Protein AF-U5NJ72-F1 (afdb_monomer)

Foldseek 3Di:
DDFEEDDDDPVVVVCVVPPPVVCCCVVVVVDDDPPCCCVVPVPVVVVVVVVVVRYDYPVVVVCVVPVPDD

Radius of gyration: 15.47 Å; Cα contacts (8 Å, |Δi|>4): 38; chains: 1; bounding box: 32×36×31 Å

Secondary structure (DSSP, 8-state):
---EEE---HHHHHHHHH-HHHHHHHHSS-PPPTTTHHHH-HHHHHHHHHHHHHEEEHHHHHHHHH----

pLDDT: mean 84.58, std 8.2, range [46.94, 93.56]

Structure (mmCIF, N/CA/C/O backbone):
data_AF-U5NJ72-F1
#
_entry.id   AF-U5NJ72-F1
#
loop_
_atom_site.group_PDB
_atom_site.id
_atom_site.type_symbol
_atom_site.label_atom_id
_atom_site.label_alt_id
_atom_site.label_comp_id
_atom_site.label_asym_id
_atom_site.label_entity_id
_atom_site.label_seq_id
_atom_site.pdbx_PDB_ins_code
_atom_site.Cartn_x
_atom_site.Cartn_y
_atom_site.Cartn_z
_atom_site.occupancy
_atom_site.B_iso_or_equiv
_atom_site.auth_seq_id
_atom_site.auth_comp_id
_atom_site.auth_asym_id
_atom_site.auth_atom_id
_atom_site.pdbx_PDB_model_num
ATOM 1 N N . MET A 1 1 ? -6.241 -12.650 11.057 1.00 74.19 1 MET A N 1
ATOM 2 C CA . MET A 1 1 ? -6.784 -11.365 10.556 1.00 74.19 1 MET A CA 1
ATOM 3 C C . MET A 1 1 ? -6.916 -10.423 11.739 1.00 74.19 1 MET A C 1
ATOM 5 O O . MET A 1 1 ? -7.291 -10.895 12.801 1.00 74.19 1 MET A O 1
ATOM 9 N N . LYS A 1 2 ? -6.589 -9.137 11.587 1.00 68.81 2 LYS A N 1
ATOM 10 C CA . LYS A 1 2 ? -6.984 -8.106 12.560 1.00 68.81 2 LYS A CA 1
ATOM 11 C C . LYS A 1 2 ? -8.304 -7.506 12.082 1.00 68.81 2 LYS A C 1
ATOM 13 O O . LYS A 1 2 ? -8.422 -7.244 10.887 1.00 68.81 2 LYS A O 1
ATOM 18 N N . PHE A 1 3 ? -9.261 -7.333 12.983 1.00 79.25 3 PHE A N 1
ATOM 19 C CA . PHE A 1 3 ? -10.549 -6.691 12.717 1.00 79.25 3 PHE A CA 1
ATOM 20 C C . PHE A 1 3 ? -10.496 -5.244 13.227 1.00 79.25 3 PHE A C 1
ATOM 22 O O . PHE A 1 3 ? -9.877 -4.992 14.259 1.00 79.25 3 PHE A O 1
ATOM 29 N N . GLY A 1 4 ? -11.093 -4.296 12.499 1.00 85.00 4 GLY A N 1
ATOM 30 C CA . GLY A 1 4 ? -11.134 -2.884 12.907 1.00 85.00 4 GLY A CA 1
ATOM 31 C C . GLY A 1 4 ? -10.045 -1.993 12.292 1.00 85.00 4 GLY A C 1
ATOM 32 O O . GLY A 1 4 ? -9.800 -2.049 11.083 1.00 85.00 4 GLY A O 1
ATOM 33 N N . PHE A 1 5 ? -9.435 -1.122 13.106 1.00 85.75 5 PHE A N 1
ATOM 34 C CA . PHE A 1 5 ? -8.590 -0.024 12.625 1.00 85.75 5 PHE A CA 1
ATOM 35 C C . PHE A 1 5 ? -7.245 -0.501 12.058 1.00 85.75 5 PHE A C 1
ATOM 37 O O . PHE A 1 5 ? -6.444 -1.161 12.726 1.00 85.75 5 PHE A O 1
ATOM 44 N N . ARG A 1 6 ? -6.959 -0.118 10.812 1.00 87.38 6 ARG A N 1
ATOM 45 C CA . ARG A 1 6 ? -5.657 -0.343 10.179 1.00 87.38 6 ARG A CA 1
ATOM 46 C C . ARG A 1 6 ? -4.646 0.643 10.735 1.00 87.38 6 ARG A C 1
ATOM 48 O O . ARG A 1 6 ? -4.839 1.845 10.606 1.00 87.38 6 ARG A O 1
ATOM 55 N N . THR A 1 7 ? -3.522 0.138 11.236 1.00 84.62 7 THR A N 1
ATOM 56 C CA . THR A 1 7 ? -2.399 0.975 11.670 1.00 84.62 7 THR A CA 1
ATOM 57 C C . THR A 1 7 ? -1.875 1.818 10.497 1.00 84.62 7 THR A C 1
ATOM 59 O O . THR A 1 7 ? -1.300 1.256 9.553 1.00 84.62 7 THR A O 1
ATOM 62 N N . PRO A 1 8 ? -2.047 3.151 10.514 1.00 86.44 8 PRO A N 1
ATOM 63 C CA . PRO A 1 8 ? -1.498 4.006 9.477 1.00 86.44 8 PRO A CA 1
ATOM 64 C C . PRO A 1 8 ? 0.020 4.110 9.641 1.00 86.44 8 PRO A C 1
ATOM 66 O O . PRO A 1 8 ? 0.544 4.144 10.750 1.00 86.44 8 PRO A O 1
ATOM 69 N N . SER A 1 9 ? 0.754 4.154 8.529 1.00 87.12 9 SER A N 1
ATOM 70 C CA . SER A 1 9 ? 2.197 4.422 8.559 1.00 87.12 9 SER A CA 1
ATOM 71 C C . SER A 1 9 ? 2.640 5.194 7.317 1.00 87.12 9 SER A C 1
ATOM 73 O O . SER A 1 9 ? 2.604 4.684 6.195 1.00 87.12 9 SER A O 1
ATOM 75 N N . LEU A 1 10 ? 3.078 6.440 7.521 1.00 86.00 10 LEU A N 1
ATOM 76 C CA . LEU A 1 10 ? 3.482 7.346 6.439 1.00 86.00 10 LEU A CA 1
ATOM 77 C C . LEU A 1 10 ? 4.719 6.830 5.698 1.00 86.00 10 LEU A C 1
ATOM 79 O O . LEU A 1 10 ? 4.718 6.763 4.471 1.00 86.00 10 LEU A O 1
ATOM 83 N N . LYS A 1 11 ? 5.721 6.342 6.442 1.00 92.62 11 LYS A N 1
ATOM 84 C CA . LYS A 1 11 ? 6.941 5.746 5.877 1.00 92.62 11 LYS A CA 1
ATOM 85 C C . LYS A 1 11 ? 6.629 4.609 4.899 1.00 92.62 11 LYS A C 1
ATOM 87 O O . LYS A 1 11 ? 7.159 4.590 3.792 1.00 92.62 11 LYS A O 1
ATOM 92 N N . LYS A 1 12 ? 5.737 3.681 5.275 1.00 90.31 12 LYS A N 1
ATOM 93 C CA . LYS A 1 12 ? 5.357 2.552 4.405 1.00 90.31 12 LYS A CA 1
ATOM 94 C C . LYS A 1 12 ? 4.537 3.011 3.202 1.00 90.31 12 LYS A C 1
ATOM 96 O O . LYS A 1 12 ? 4.713 2.464 2.119 1.00 90.31 12 LYS A O 1
ATOM 101 N N . SER A 1 13 ? 3.671 4.011 3.374 1.00 88.75 13 SER A N 1
ATOM 102 C CA . SER A 1 13 ? 2.883 4.579 2.274 1.00 88.75 13 SER A CA 1
ATOM 103 C C . SER A 1 13 ? 3.780 5.199 1.198 1.00 88.75 13 SER A C 1
ATOM 105 O O . SER A 1 13 ? 3.635 4.876 0.019 1.00 88.75 13 SER A O 1
ATOM 107 N N . ILE A 1 14 ? 4.752 6.023 1.602 1.00 91.31 14 ILE A N 1
ATOM 108 C CA . ILE A 1 14 ? 5.707 6.658 0.683 1.00 91.31 14 ILE A CA 1
ATOM 109 C C . ILE A 1 14 ? 6.577 5.591 0.011 1.00 91.31 14 ILE A C 1
ATOM 111 O O . ILE A 1 14 ? 6.619 5.537 -1.215 1.00 91.31 14 ILE A O 1
ATOM 115 N N . ALA A 1 15 ? 7.162 4.671 0.785 1.00 93.12 15 ALA A N 1
ATOM 116 C CA . ALA A 1 15 ? 7.993 3.593 0.246 1.00 93.12 15 ALA A CA 1
ATOM 117 C C . ALA A 1 15 ? 7.240 2.705 -0.763 1.00 93.12 15 ALA A C 1
ATOM 119 O O . ALA A 1 15 ? 7.786 2.323 -1.796 1.00 93.12 15 ALA A O 1
ATOM 120 N N . ALA A 1 16 ? 5.962 2.402 -0.515 1.00 91.56 16 ALA A N 1
ATOM 121 C CA . ALA A 1 16 ? 5.150 1.629 -1.451 1.00 91.56 16 ALA A CA 1
ATOM 122 C C . ALA A 1 16 ? 4.913 2.371 -2.777 1.00 91.56 16 ALA A C 1
ATOM 124 O O . ALA A 1 16 ? 4.805 1.724 -3.822 1.00 91.56 16 ALA A O 1
ATOM 125 N N . ARG A 1 17 ? 4.829 3.710 -2.749 1.00 89.38 17 ARG A N 1
ATOM 126 C CA . ARG A 1 17 ? 4.627 4.553 -3.938 1.00 89.38 17 ARG A CA 1
ATOM 127 C C . ARG A 1 17 ? 5.904 4.721 -4.756 1.00 89.38 17 ARG A C 1
ATOM 129 O O . ARG A 1 17 ? 5.812 4.662 -5.975 1.00 89.38 17 ARG A O 1
ATOM 136 N N . THR A 1 18 ? 7.055 4.871 -4.102 1.00 92.44 18 THR A N 1
ATOM 137 C CA . THR A 1 18 ? 8.350 5.122 -4.759 1.00 92.44 18 THR A CA 1
ATOM 138 C C . THR A 1 18 ? 9.181 3.860 -5.007 1.00 92.44 18 THR A C 1
ATOM 140 O O . THR A 1 18 ? 10.280 3.944 -5.542 1.00 92.44 18 THR A O 1
ATOM 143 N N . SER A 1 19 ? 8.677 2.673 -4.650 1.00 93.56 19 SER A N 1
ATOM 144 C CA . SER A 1 19 ? 9.413 1.420 -4.862 1.00 93.56 19 SER A CA 1
ATOM 145 C C . SER A 1 19 ? 9.709 1.127 -6.341 1.00 93.56 19 SER A C 1
ATOM 147 O O . SER A 1 19 ? 8.819 1.176 -7.194 1.00 93.56 19 SER A O 1
ATOM 149 N N . VAL A 1 20 ? 10.944 0.700 -6.624 1.00 90.06 20 VAL A N 1
ATOM 150 C CA . VAL A 1 20 ? 11.392 0.293 -7.970 1.00 90.06 20 VAL A CA 1
ATOM 151 C C . VAL A 1 20 ? 10.511 -0.826 -8.529 1.00 90.06 20 VAL A C 1
ATOM 153 O O . VAL A 1 20 ? 10.055 -0.755 -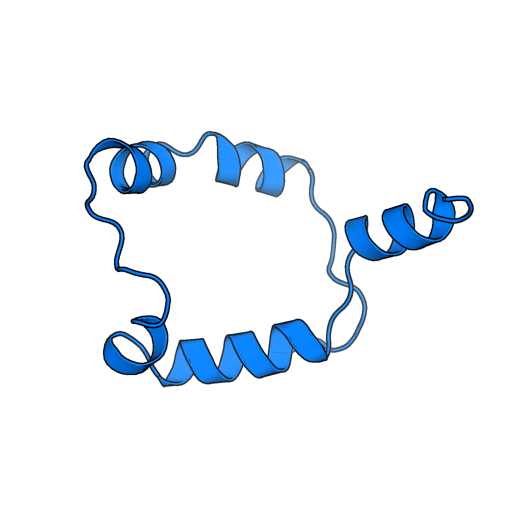9.664 1.00 90.06 20 VAL A O 1
ATOM 156 N N . SER A 1 21 ? 10.155 -1.823 -7.712 1.00 87.75 21 SER A N 1
ATOM 157 C CA . SER A 1 21 ? 9.269 -2.910 -8.145 1.00 87.75 21 SER A CA 1
ATOM 158 C C . SER A 1 21 ? 7.871 -2.429 -8.551 1.00 87.75 21 SER A C 1
ATOM 160 O O . SER A 1 21 ? 7.234 -3.064 -9.390 1.00 87.75 21 SER A O 1
ATOM 162 N N . ARG A 1 22 ? 7.350 -1.339 -7.964 1.00 89.94 22 ARG A N 1
ATOM 163 C CA . ARG A 1 22 ? 6.094 -0.728 -8.424 1.00 89.94 22 ARG A CA 1
ATOM 164 C C . ARG A 1 22 ? 6.298 -0.094 -9.794 1.00 89.94 22 ARG A C 1
ATOM 166 O O . ARG A 1 22 ? 5.481 -0.351 -10.671 1.00 89.94 22 ARG A O 1
ATOM 173 N N . MET A 1 23 ? 7.362 0.68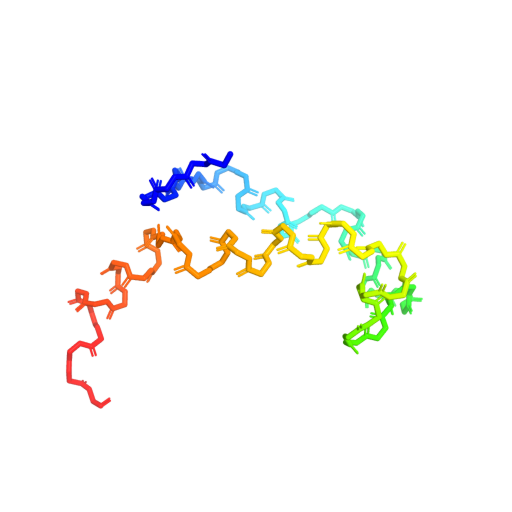7 -9.963 1.00 89.38 23 MET A N 1
ATOM 174 C CA . MET A 1 23 ? 7.676 1.332 -11.237 1.00 89.38 23 MET A CA 1
ATOM 175 C C . MET A 1 23 ? 7.801 0.292 -12.352 1.00 89.38 23 MET A C 1
ATOM 177 O O . MET A 1 23 ? 7.073 0.368 -13.326 1.00 89.38 23 MET A O 1
ATOM 181 N N . VAL A 1 24 ? 8.587 -0.764 -12.151 1.00 87.88 24 VAL A N 1
ATOM 182 C CA . VAL A 1 24 ? 8.743 -1.859 -13.123 1.00 87.88 24 VAL A CA 1
ATOM 183 C C . VAL A 1 24 ? 7.397 -2.497 -13.490 1.00 87.88 24 VAL A C 1
ATOM 185 O O . VAL A 1 24 ? 7.062 -2.593 -14.666 1.00 87.88 24 VAL A O 1
ATOM 188 N N . ARG A 1 25 ? 6.573 -2.887 -12.506 1.00 87.06 25 ARG A N 1
ATOM 189 C CA . ARG A 1 25 ? 5.274 -3.538 -12.778 1.00 87.06 25 ARG A CA 1
ATOM 190 C C . ARG A 1 25 ? 4.286 -2.635 -13.514 1.00 87.06 25 ARG A C 1
ATOM 192 O O . ARG A 1 25 ? 3.479 -3.140 -14.285 1.00 87.06 25 ARG A O 1
ATOM 199 N N . HIS A 1 26 ? 4.291 -1.336 -13.217 1.00 86.25 26 HIS A N 1
ATOM 200 C CA . HIS A 1 26 ? 3.345 -0.384 -13.799 1.00 86.25 26 HIS A CA 1
ATOM 201 C C . HIS A 1 26 ? 3.833 0.216 -15.124 1.00 86.25 26 HIS A C 1
ATOM 203 O O . HIS A 1 26 ? 2.998 0.471 -15.982 1.00 86.25 26 HIS A O 1
ATOM 209 N N . SER A 1 27 ? 5.142 0.406 -15.301 1.00 84.06 27 SER A N 1
ATOM 210 C CA . SER A 1 27 ? 5.741 1.000 -16.502 1.00 84.06 27 SER A CA 1
ATOM 211 C C . SER A 1 27 ? 6.028 -0.029 -17.597 1.00 84.06 27 SER A C 1
ATOM 213 O O . SER A 1 27 ? 5.848 0.283 -18.764 1.00 84.06 27 SER A O 1
ATOM 215 N N . LEU A 1 28 ? 6.436 -1.258 -17.249 1.00 78.88 28 LEU A N 1
ATOM 216 C CA . LEU A 1 28 ? 6.758 -2.307 -18.235 1.00 78.88 28 LEU A CA 1
ATOM 217 C C . LEU A 1 28 ? 5.555 -3.188 -18.613 1.00 78.88 28 LEU A C 1
ATOM 219 O O . LEU A 1 28 ? 5.723 -4.204 -19.277 1.00 78.88 28 LEU A O 1
ATOM 223 N N . GLY A 1 29 ? 4.346 -2.869 -18.140 1.00 78.19 29 GLY A N 1
ATOM 224 C CA . GLY A 1 29 ? 3.134 -3.619 -18.497 1.00 78.19 29 GLY A CA 1
ATOM 225 C C . GLY A 1 29 ? 3.037 -5.041 -17.922 1.00 78.19 29 GLY A C 1
ATOM 226 O O . GLY A 1 29 ? 2.090 -5.754 -18.226 1.00 78.19 29 GLY A O 1
ATOM 227 N N . VAL A 1 30 ? 3.943 -5.453 -17.028 1.00 80.31 30 VAL A N 1
ATOM 228 C CA . VAL A 1 30 ? 3.987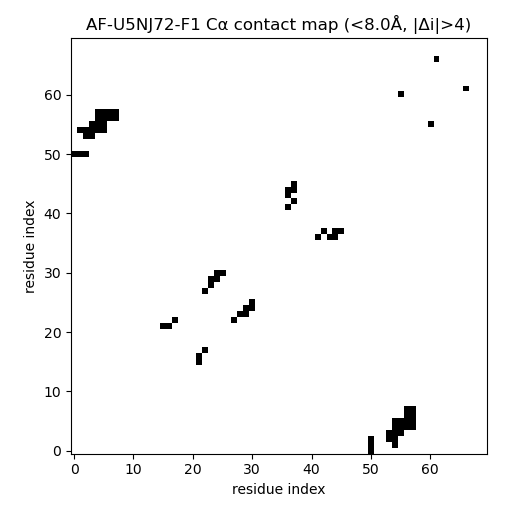 -6.806 -16.415 1.00 80.31 30 VAL A CA 1
ATOM 229 C C . VAL A 1 30 ? 2.871 -7.021 -15.369 1.00 80.31 30 VAL A C 1
ATOM 231 O O . VAL A 1 30 ? 2.879 -7.964 -14.575 1.00 80.31 30 VAL A O 1
ATOM 234 N N . LYS A 1 31 ? 1.896 -6.114 -15.291 1.00 82.50 31 LYS A N 1
ATOM 235 C CA . LYS A 1 31 ? 0.812 -6.181 -14.314 1.00 82.50 31 LYS A CA 1
ATOM 236 C C . LYS A 1 31 ? -0.323 -7.055 -14.845 1.00 82.50 31 LYS A C 1
ATOM 238 O O . LYS A 1 31 ? -0.879 -6.782 -15.900 1.00 82.50 31 LYS A O 1
ATOM 243 N N . ALA A 1 32 ? -0.727 -8.048 -14.053 1.00 82.19 32 ALA A N 1
ATOM 244 C CA . ALA A 1 32 ? -1.908 -8.848 -14.355 1.00 82.19 32 ALA A CA 1
ATOM 245 C C . ALA A 1 32 ? -3.178 -7.967 -14.453 1.00 82.19 32 ALA A C 1
ATOM 247 O O . ALA A 1 32 ? -3.332 -7.039 -13.642 1.00 82.19 32 ALA A O 1
ATOM 248 N N . PRO A 1 33 ? -4.103 -8.264 -15.385 1.00 82.56 33 PRO A N 1
ATOM 249 C CA . PRO A 1 33 ? -5.367 -7.547 -15.510 1.00 82.56 33 PRO A CA 1
ATOM 250 C C . PRO A 1 33 ? -6.206 -7.593 -14.226 1.00 82.56 33 PRO A C 1
ATOM 252 O O . PRO A 1 33 ? -6.072 -8.487 -13.381 1.00 82.56 33 PRO A O 1
ATOM 255 N N . CYS A 1 34 ? -7.116 -6.630 -14.076 1.00 78.44 34 CYS A N 1
ATOM 256 C CA . CYS A 1 34 ? -8.075 -6.626 -12.972 1.00 78.44 34 CYS A CA 1
ATOM 257 C C . CYS A 1 34 ? -8.869 -7.948 -12.938 1.00 78.44 34 CYS A C 1
ATOM 259 O O . CYS A 1 34 ? -9.327 -8.433 -13.965 1.00 78.44 34 CYS A O 1
ATOM 261 N N . GLY A 1 35 ? -9.021 -8.546 -11.752 1.00 81.06 35 GLY A N 1
ATOM 262 C CA . GLY A 1 35 ? -9.784 -9.791 -11.557 1.00 81.06 35 GLY A CA 1
ATOM 263 C C . GLY A 1 35 ? -8.963 -11.087 -11.599 1.00 81.06 35 GLY A C 1
ATOM 264 O O . GLY A 1 35 ? -9.367 -12.069 -10.980 1.00 81.06 35 GLY A O 1
ATOM 265 N N . TRP A 1 36 ? -7.756 -11.076 -12.175 1.00 85.88 36 TRP A N 1
ATOM 266 C CA . TRP A 1 36 ? -6.887 -12.264 -12.277 1.00 85.88 36 TRP A CA 1
ATOM 267 C C . TRP A 1 36 ? -6.340 -12.782 -10.939 1.00 85.88 36 TRP A C 1
ATOM 269 O O . TRP A 1 36 ? -5.721 -13.843 -10.876 1.00 85.88 36 TRP A O 1
ATOM 279 N N . GLY A 1 37 ? -6.583 -12.064 -9.840 1.00 85.75 37 GLY A N 1
ATOM 280 C CA . GLY A 1 37 ? -6.222 -12.507 -8.494 1.00 85.75 37 GLY A CA 1
ATOM 281 C C . GLY A 1 37 ? -6.847 -13.852 -8.110 1.00 85.75 37 GLY A C 1
ATOM 282 O O . GLY A 1 37 ? -6.208 -14.615 -7.397 1.00 85.75 37 GLY A O 1
ATOM 283 N N . TRP A 1 38 ? -8.047 -14.169 -8.608 1.00 87.06 38 TRP A N 1
ATOM 284 C CA . TRP A 1 38 ? -8.692 -15.463 -8.352 1.00 87.06 38 TRP A CA 1
ATOM 285 C C . TRP A 1 38 ? -8.002 -16.628 -9.063 1.00 87.06 38 TRP A C 1
ATOM 287 O O . TRP A 1 38 ? -7.920 -17.709 -8.494 1.00 87.06 38 TRP A O 1
ATOM 297 N N . LEU A 1 39 ? -7.467 -16.391 -10.263 1.00 85.62 39 LEU A N 1
ATOM 298 C CA . LEU A 1 39 ? -6.763 -17.407 -11.044 1.00 85.62 39 LEU A CA 1
ATOM 299 C C . LEU A 1 39 ? -5.312 -17.584 -10.573 1.00 85.62 39 LEU A C 1
ATOM 301 O O . LEU A 1 39 ? -4.823 -18.697 -10.448 1.00 85.62 39 LEU A O 1
ATOM 305 N N . THR A 1 40 ? -4.628 -16.477 -10.276 1.00 88.12 40 THR A N 1
ATOM 306 C CA . THR A 1 40 ? -3.203 -16.485 -9.897 1.00 88.12 40 THR A CA 1
ATOM 307 C C . THR A 1 40 ? -2.969 -16.828 -8.426 1.00 88.12 40 THR A C 1
ATOM 309 O O . THR A 1 40 ? -1.973 -17.466 -8.094 1.00 88.12 40 THR A O 1
ATOM 312 N N . ASN A 1 41 ? -3.848 -16.390 -7.515 1.00 90.56 41 ASN A N 1
ATOM 313 C CA . ASN A 1 41 ? -3.747 -16.706 -6.089 1.00 90.56 41 ASN A CA 1
ATOM 314 C C . ASN A 1 41 ? -5.116 -16.611 -5.377 1.00 90.56 41 ASN A C 1
ATOM 316 O O . ASN A 1 41 ? -5.400 -15.613 -4.693 1.00 90.56 41 ASN A O 1
ATOM 320 N N . PRO A 1 42 ? -5.958 -17.655 -5.482 1.00 91.56 42 PRO A N 1
ATOM 321 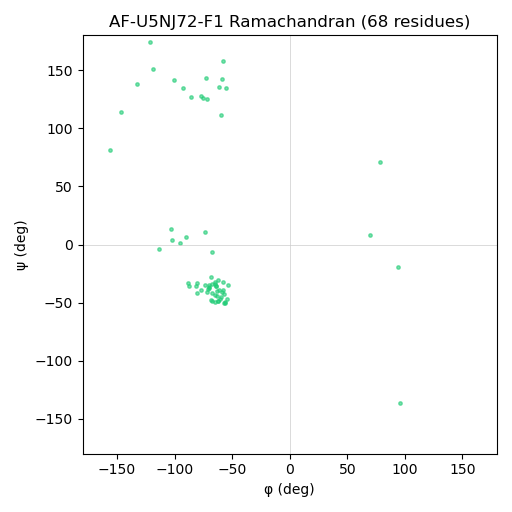C CA . PRO A 1 42 ? -7.321 -17.634 -4.949 1.00 91.56 42 PRO A CA 1
ATOM 322 C C . PRO A 1 42 ? -7.366 -17.440 -3.428 1.00 91.56 42 PRO A C 1
ATOM 324 O O . PRO A 1 42 ? -8.177 -16.662 -2.924 1.00 91.56 42 PRO A O 1
ATOM 327 N N . LYS A 1 43 ? -6.446 -18.067 -2.680 1.00 92.50 43 LYS A N 1
ATOM 328 C CA . LYS A 1 43 ? -6.375 -17.953 -1.211 1.00 92.50 43 LYS A CA 1
ATOM 329 C C . LYS A 1 43 ? -6.158 -16.505 -0.768 1.00 92.50 43 LYS A C 1
ATOM 331 O O . LYS A 1 43 ? -6.833 -16.013 0.138 1.00 92.50 43 LYS A O 1
ATOM 336 N N . LYS A 1 44 ? -5.233 -15.798 -1.424 1.00 91.12 44 LYS A N 1
ATOM 337 C CA . LYS A 1 44 ? -4.953 -14.387 -1.137 1.00 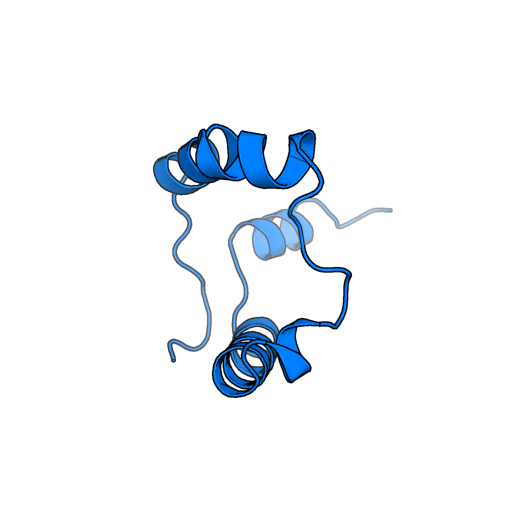91.12 44 LYS A CA 1
ATOM 338 C C . LYS A 1 44 ? -6.099 -13.481 -1.584 1.00 91.12 44 LYS A C 1
ATOM 340 O O . LYS A 1 44 ? -6.406 -12.518 -0.883 1.00 91.12 44 LYS A O 1
ATOM 345 N N . ALA A 1 45 ? -6.740 -13.784 -2.714 1.00 90.75 45 ALA A N 1
ATOM 346 C CA . ALA A 1 45 ? -7.906 -13.043 -3.187 1.00 90.75 45 ALA A CA 1
ATOM 347 C C . ALA A 1 45 ? -9.071 -13.114 -2.183 1.00 90.75 45 ALA A C 1
ATOM 349 O O . ALA A 1 45 ? -9.621 -12.072 -1.816 1.00 90.75 45 ALA A O 1
ATOM 350 N N . ALA A 1 46 ? -9.379 -14.310 -1.672 1.00 92.25 46 ALA A N 1
ATOM 351 C CA . ALA A 1 46 ? -10.394 -14.513 -0.640 1.00 92.25 46 ALA A CA 1
ATOM 352 C C . ALA A 1 46 ? -10.041 -13.777 0.665 1.00 92.25 46 ALA A C 1
ATOM 354 O O . ALA A 1 46 ? -10.851 -13.002 1.178 1.00 92.25 46 ALA A O 1
ATOM 355 N N . TYR A 1 47 ? -8.802 -13.930 1.152 1.00 91.62 47 TYR A N 1
ATOM 356 C CA . TYR A 1 47 ? -8.322 -13.241 2.355 1.00 91.62 47 TYR A CA 1
ATOM 357 C C . TYR A 1 47 ? -8.466 -11.719 2.244 1.00 91.62 47 TYR A C 1
ATOM 359 O O . TYR A 1 47 ? -9.006 -11.074 3.141 1.00 91.62 47 TYR A O 1
ATOM 367 N N . ASN A 1 48 ? -8.008 -11.136 1.131 1.00 90.88 48 ASN A N 1
ATOM 368 C CA . ASN A 1 48 ? -8.055 -9.693 0.910 1.00 90.88 48 ASN A CA 1
ATOM 369 C C . ASN A 1 48 ? -9.489 -9.166 0.825 1.00 90.88 48 ASN A C 1
ATOM 371 O O . ASN A 1 48 ? -9.734 -8.045 1.263 1.00 90.88 48 ASN A O 1
ATOM 375 N N . ARG A 1 49 ? -10.425 -9.957 0.281 1.00 90.19 49 ARG A N 1
ATOM 376 C CA . ARG A 1 49 ? -11.845 -9.593 0.204 1.00 90.19 49 ARG A CA 1
ATOM 377 C C . ARG A 1 49 ? -12.497 -9.549 1.583 1.00 90.19 49 ARG A C 1
ATOM 379 O O . ARG A 1 49 ? -13.242 -8.615 1.850 1.00 90.19 49 ARG A O 1
ATOM 386 N N . VAL A 1 50 ? -12.197 -10.503 2.461 1.00 91.25 50 VAL A N 1
ATOM 387 C CA . VAL A 1 50 ? -12.679 -10.454 3.851 1.00 91.25 50 VAL A CA 1
ATOM 388 C C . VAL A 1 50 ? -12.009 -9.299 4.595 1.00 91.25 50 VAL A C 1
ATOM 390 O O . VAL A 1 50 ? -12.690 -8.458 5.170 1.00 91.25 50 VAL A O 1
ATOM 393 N N . TYR A 1 51 ? -10.682 -9.182 4.500 1.00 89.00 51 TYR A N 1
ATOM 394 C CA . TYR A 1 51 ? -9.921 -8.134 5.179 1.00 89.00 51 TYR A CA 1
ATOM 395 C C . TYR A 1 51 ? -10.361 -6.721 4.774 1.00 89.00 51 TYR A C 1
ATOM 397 O O . TYR A 1 51 ? -10.464 -5.848 5.631 1.00 89.00 51 TYR A O 1
ATOM 405 N N . SER A 1 52 ? -10.641 -6.469 3.490 1.00 87.44 52 SER A N 1
ATOM 406 C CA . 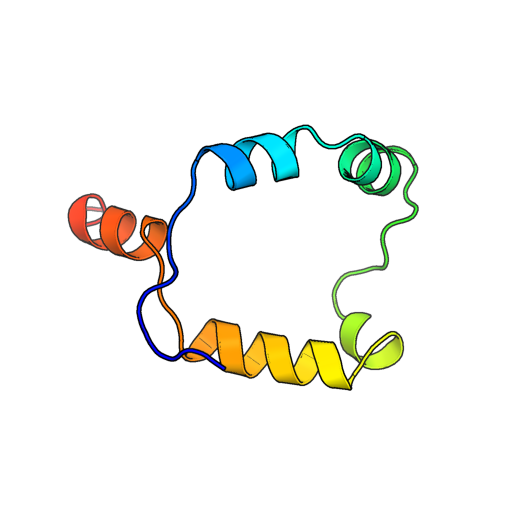SER A 1 52 ? -11.064 -5.143 3.028 1.00 87.44 52 SER A CA 1
ATOM 407 C C . SER A 1 52 ? -12.453 -4.742 3.520 1.00 87.44 52 SER A C 1
ATOM 409 O O . SER A 1 52 ? -12.696 -3.551 3.681 1.00 87.44 52 SER A O 1
ATOM 411 N N . ARG A 1 53 ? -13.334 -5.718 3.777 1.00 87.50 53 ARG A N 1
ATOM 412 C CA . ARG A 1 53 ? -14.689 -5.504 4.305 1.00 87.50 53 ARG A CA 1
ATOM 413 C C . ARG A 1 53 ? -14.704 -5.291 5.811 1.00 87.50 53 ARG A C 1
ATOM 415 O O . ARG A 1 53 ? -15.545 -4.554 6.303 1.00 87.50 53 ARG A O 1
ATOM 422 N N . THR A 1 54 ? -13.789 -5.930 6.533 1.00 88.38 54 THR A N 1
ATOM 423 C CA . THR A 1 54 ? -13.810 -5.956 8.001 1.00 88.38 54 THR A CA 1
ATOM 424 C C . THR A 1 54 ? -12.807 -5.009 8.663 1.00 88.38 54 THR A C 1
ATOM 426 O O . THR A 1 54 ? -12.669 -5.003 9.889 1.00 88.38 54 THR A O 1
ATOM 429 N N . THR A 1 55 ? -12.086 -4.205 7.873 1.00 87.94 55 THR A N 1
ATOM 430 C CA . THR A 1 55 ? -11.114 -3.229 8.383 1.00 87.94 55 THR A CA 1
ATOM 431 C C . THR A 1 55 ? -11.286 -1.860 7.737 1.00 87.94 55 THR A C 1
ATOM 433 O O . THR A 1 55 ? -11.436 -1.761 6.520 1.00 87.94 55 THR A O 1
ATOM 436 N N . PHE A 1 56 ? -11.181 -0.810 8.549 1.00 84.06 56 PHE A N 1
ATOM 437 C CA . PHE A 1 56 ? -11.229 0.598 8.140 1.00 84.06 56 PHE A CA 1
ATOM 438 C C . PHE A 1 56 ? -9.905 1.284 8.499 1.00 84.06 56 PHE A C 1
ATOM 440 O O . PHE A 1 56 ? -9.197 0.845 9.407 1.00 84.06 56 PHE A O 1
ATOM 447 N N . GLY A 1 57 ? -9.500 2.311 7.757 1.00 84.94 57 GLY A N 1
ATOM 448 C CA . GLY A 1 57 ? -8.220 2.996 7.955 1.00 84.94 57 GLY A CA 1
ATOM 449 C C . GLY A 1 57 ? -8.351 4.487 8.239 1.00 84.94 57 GLY A C 1
ATOM 450 O O . GLY A 1 57 ? -9.419 5.075 8.127 1.00 84.94 57 GLY A O 1
ATOM 451 N N . LEU A 1 58 ? -7.212 5.118 8.537 1.00 81.50 58 LEU A N 1
ATOM 452 C CA . LEU A 1 58 ? -7.106 6.566 8.756 1.00 81.50 58 LEU A CA 1
ATOM 453 C C . LEU A 1 58 ? -7.680 7.391 7.588 1.00 81.50 58 LEU A C 1
ATOM 455 O O . LEU A 1 58 ? -8.265 8.436 7.819 1.00 81.50 58 LEU A O 1
ATOM 459 N N . ALA A 1 59 ? -7.545 6.918 6.344 1.00 80.19 59 ALA A N 1
ATOM 460 C CA . ALA A 1 59 ? -8.118 7.594 5.178 1.00 80.19 59 ALA A CA 1
ATOM 461 C C . ALA A 1 59 ? -9.657 7.569 5.172 1.00 80.19 59 ALA A C 1
ATOM 463 O O . ALA A 1 59 ? -10.268 8.537 4.733 1.00 80.19 59 ALA A O 1
ATOM 464 N N . ASP A 1 60 ? -10.273 6.499 5.682 1.00 82.62 60 ASP A N 1
ATOM 465 C CA . ASP A 1 60 ? -11.731 6.394 5.802 1.00 82.62 60 ASP A CA 1
ATOM 466 C C . ASP A 1 60 ? -12.235 7.322 6.917 1.00 82.62 60 ASP A C 1
ATOM 468 O O . ASP A 1 60 ? -13.204 8.047 6.723 1.00 82.62 60 ASP A O 1
ATOM 472 N N . VAL A 1 61 ? -11.506 7.384 8.039 1.00 83.00 61 VAL A N 1
ATOM 473 C CA . VAL A 1 61 ? -11.779 8.323 9.142 1.00 83.00 61 VAL A CA 1
ATOM 474 C C . VAL A 1 61 ? -11.625 9.774 8.685 1.00 83.00 61 VAL A C 1
ATOM 476 O O . VAL A 1 61 ? -12.487 10.599 8.962 1.00 83.00 61 VAL A O 1
ATOM 479 N N . LEU A 1 62 ? -10.565 10.088 7.936 1.00 82.81 62 LEU A N 1
ATOM 480 C CA . LEU A 1 62 ? -10.349 11.417 7.364 1.00 82.81 62 LEU A CA 1
ATOM 481 C C . LEU A 1 62 ? -11.457 11.778 6.370 1.00 82.81 62 LEU A C 1
ATOM 483 O O . LEU A 1 62 ? -11.941 12.903 6.374 1.00 82.81 62 LEU A O 1
ATOM 487 N N . LYS A 1 63 ? -11.898 10.819 5.548 1.00 83.25 63 LYS A N 1
ATOM 488 C CA . LYS A 1 63 ? -13.029 11.007 4.638 1.00 83.25 63 LYS A CA 1
ATOM 489 C C . LYS A 1 63 ? -14.338 11.243 5.392 1.00 83.25 63 LYS A C 1
ATOM 491 O O . LYS A 1 63 ? -15.149 12.018 4.917 1.00 83.25 63 LYS A O 1
ATOM 496 N N . TRP A 1 64 ? -14.563 10.618 6.545 1.00 82.81 64 TRP A N 1
ATOM 497 C CA . TRP A 1 64 ? -15.731 10.927 7.377 1.00 82.81 64 TRP A CA 1
ATOM 498 C C . TRP A 1 64 ? -15.633 12.300 8.037 1.00 82.81 64 TRP A C 1
ATOM 500 O O . TRP A 1 64 ? -16.630 13.007 8.101 1.00 82.81 64 TRP A O 1
ATOM 510 N N . LEU A 1 65 ? -14.438 12.690 8.484 1.00 81.44 65 LEU A N 1
ATOM 511 C CA . LEU A 1 65 ? -14.216 13.961 9.171 1.00 81.44 65 LEU A CA 1
ATOM 512 C C . LEU A 1 65 ? -14.266 15.172 8.222 1.00 81.44 65 LEU A C 1
ATOM 514 O O . LEU A 1 65 ? -14.732 16.231 8.616 1.00 81.44 65 LEU A O 1
ATOM 518 N N . PHE A 1 66 ? -13.792 15.015 6.982 1.00 80.19 66 PHE A N 1
ATOM 519 C CA . PHE A 1 66 ? -13.686 16.094 5.988 1.00 80.19 66 PHE A CA 1
ATOM 520 C C . PHE A 1 66 ? -14.608 15.926 4.769 1.00 80.19 66 PHE A C 1
ATOM 522 O O . PHE A 1 66 ? -14.613 16.778 3.889 1.00 80.19 66 PHE A O 1
ATOM 529 N N . GLY A 1 67 ? -15.341 14.815 4.671 1.00 67.62 67 GLY A N 1
ATOM 530 C CA . GLY A 1 67 ? -16.252 14.512 3.560 1.00 67.62 67 GLY A CA 1
ATOM 531 C C . GLY A 1 67 ? -17.730 14.714 3.888 1.00 67.62 67 GLY A C 1
ATOM 532 O O . GLY A 1 67 ? -18.573 14.231 3.136 1.00 67.62 67 GLY A O 1
ATOM 533 N N . GLY A 1 68 ? -18.047 15.387 4.999 1.00 65.50 68 GLY A N 1
ATOM 534 C CA . GLY A 1 68 ? -19.355 16.006 5.199 1.00 65.50 68 GLY A CA 1
ATOM 535 C C . GLY A 1 68 ? -19.419 17.306 4.395 1.00 65.50 68 GLY A C 1
ATOM 536 O O . GLY A 1 68 ? -18.515 18.122 4.515 1.00 65.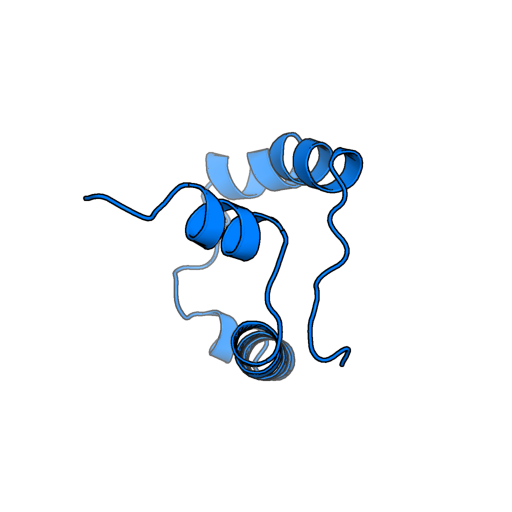50 68 GLY A O 1
ATO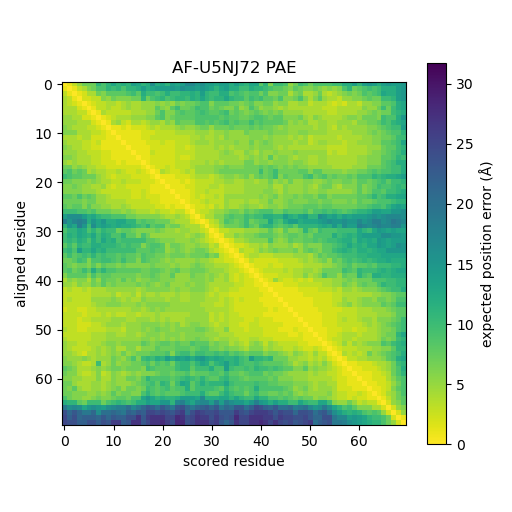M 537 N N . GLU A 1 69 ? -20.462 17.455 3.577 1.00 54.38 69 GLU A N 1
ATOM 538 C CA . GLU A 1 69 ? -20.712 18.544 2.612 1.00 54.38 69 GLU A CA 1
ATOM 539 C C . GLU A 1 69 ? -19.934 18.477 1.284 1.00 54.38 69 GLU A C 1
ATOM 541 O O . GLU A 1 69 ? -19.067 19.300 0.968 1.00 54.38 69 GLU A O 1
ATOM 546 N N . ARG A 1 70 ? -20.320 17.504 0.449 1.00 46.94 70 ARG A N 1
ATOM 547 C CA . ARG A 1 70 ? -20.974 17.749 -0.854 1.00 46.94 70 ARG A CA 1
ATOM 548 C C . ARG A 1 70 ? -21.433 16.444 -1.500 1.00 46.94 70 ARG A C 1
ATOM 550 O O . ARG A 1 70 ? -20.587 15.536 -1.662 1.00 46.94 70 ARG A O 1
#

Sequence (70 aa):
MKFGFRTPSLKKSIAARTSVSRMVRHSLGVKAPCGWGWLTNPKKAAYNRVYSRTTFGLADVLKWLFGGER

Solvent-accessible surface area (backbone atoms only — not comparable to full-atom values): 4343 Å² total; per-residue (Å²): 137,83,75,40,78,48,86,78,54,68,71,59,53,52,50,62,71,71,31,65,71,49,49,50,34,68,73,70,63,73,54,78,64,92,76,45,46,56,78,78,39,44,71,58,41,54,51,50,55,52,48,61,74,51,36,48,39,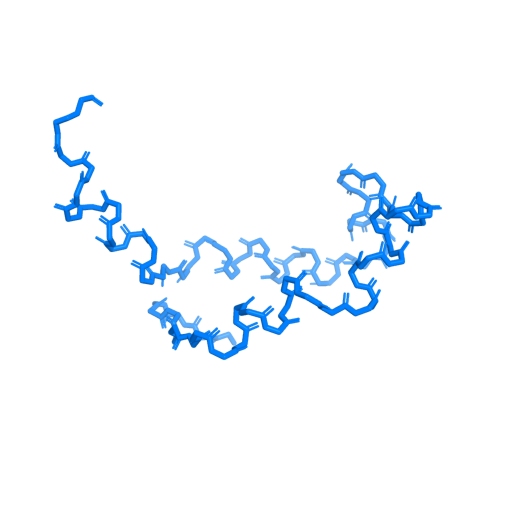61,68,56,52,47,44,62,74,69,56,68,91,125

Mean predicted aligned error: 6.89 Å